Protein AF-A0AAE1TLP8-F1 (afdb_monomer)

Mean predicted aligned error: 4.78 Å

Solvent-accessible surface area (backbone atoms only — not comparable to full-atom values): 2722 Å² total; per-residue (Å²): 98,52,26,90,77,35,24,85,90,34,26,47,55,94,49,66,66,32,44,44,51,41,96,60,34,33,69,83,29,19,80,38,70,57,77,61,92,84,61,86,82,73,78,133

pLDDT: mean 89.98, std 9.64, range [61.31, 97.69]

Organism: NCBI:txid1843537

InterPro domains:
  IPR000742 EGF-like domain [PS00022] (19-30)

Nearest PDB structures (foldseek):
  4cbz-assembly2_B  TM=9.517E-01  e=1.231E-04  Homo sapiens
  4xbm-assembly1_A  TM=9.100E-01  e=8.521E-05  Homo sapiens
  5uk5-assembly1_B  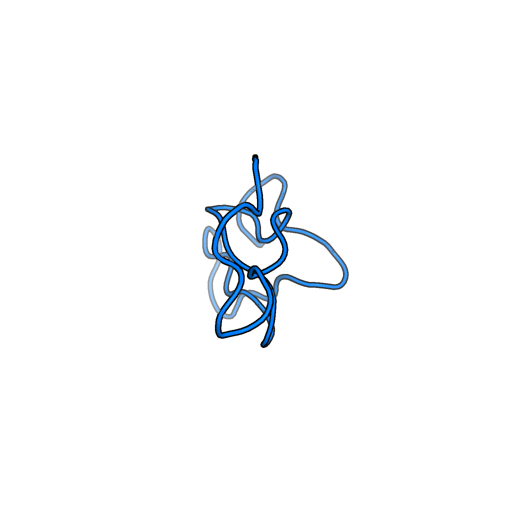TM=9.112E-01  e=1.325E-04  Rattus norvegicus
  5mwf-assembly4_D  TM=8.912E-01  e=1.063E-04  Homo sapiens
  5mwf-assembly3_C  TM=9.024E-01  e=2.765E-04  Homo sapiens

Foldseek 3Di:
DEAPLADPVFWDDPDHDQTDGDPQFDDRRRPHGDPDPPPPPDDD

Secondary structure (DSSP, 8-state):
-PPTT--TTTEE-SSTT--EEPTTEESTTS-EEPPPTT-SS---

Structure (mmCIF, N/CA/C/O backbone):
data_AF-A0AAE1TLP8-F1
#
_entry.id   AF-A0AAE1TLP8-F1
#
loop_
_atom_site.group_PDB
_atom_site.id
_atom_site.type_symbol
_atom_site.label_atom_id
_atom_site.label_alt_id
_atom_site.label_comp_id
_atom_site.label_asym_id
_atom_site.label_entity_id
_atom_site.label_seq_id
_atom_site.pdbx_PDB_ins_code
_atom_site.Cartn_x
_atom_site.Cartn_y
_atom_site.Cartn_z
_atom_site.occupancy
_atom_site.B_iso_or_equiv
_atom_site.auth_seq_id
_atom_site.auth_comp_id
_atom_site.auth_asym_id
_atom_site.auth_atom_id
_atom_site.pdbx_PDB_model_num
ATOM 1 N N . GLN A 1 1 ? -16.144 -0.896 7.624 1.00 80.12 1 GLN A N 1
ATOM 2 C CA . GLN A 1 1 ? -16.045 -1.439 6.256 1.00 80.12 1 GLN A CA 1
ATOM 3 C C . GLN A 1 1 ? -15.081 -0.556 5.492 1.00 80.12 1 GLN A C 1
ATOM 5 O O . GLN A 1 1 ? -15.237 0.658 5.587 1.00 80.12 1 GLN A O 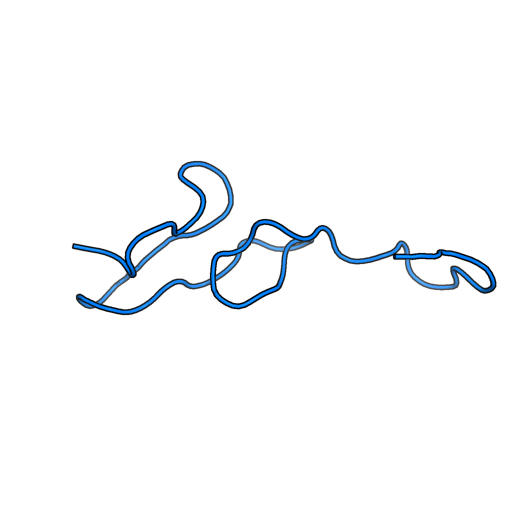1
ATOM 10 N N . CYS A 1 2 ? -14.063 -1.125 4.848 1.00 93.69 2 CYS A N 1
ATOM 11 C CA . CYS A 1 2 ? -13.077 -0.336 4.103 1.00 93.69 2 CYS A CA 1
ATOM 12 C C . CYS A 1 2 ? -13.729 0.432 2.947 1.00 93.69 2 CYS A C 1
ATOM 14 O O . CYS A 1 2 ? -14.916 0.234 2.665 1.00 93.69 2 CYS A O 1
ATOM 16 N N . LEU A 1 3 ? -12.964 1.309 2.295 1.00 96.12 3 LEU A N 1
ATOM 17 C CA . LEU A 1 3 ? -13.404 1.967 1.068 1.00 96.12 3 LEU A CA 1
ATOM 18 C C . LEU A 1 3 ? -13.937 0.912 0.073 1.00 96.12 3 LEU A C 1
ATOM 20 O O . LEU A 1 3 ? -13.293 -0.126 -0.110 1.00 96.12 3 LEU A O 1
ATOM 24 N N . PRO A 1 4 ? -15.106 1.126 -0.555 1.00 96.31 4 PRO A N 1
ATOM 25 C CA . PRO A 1 4 ? -15.608 0.214 -1.575 1.00 96.31 4 PRO A CA 1
ATOM 26 C C . PRO A 1 4 ? -14.581 0.022 -2.696 1.00 96.31 4 PRO A C 1
ATOM 28 O O . PRO A 1 4 ? -14.075 0.996 -3.244 1.00 96.31 4 PRO A O 1
ATOM 31 N N . GLY A 1 5 ? -14.276 -1.234 -3.022 1.00 95.19 5 GLY A N 1
ATOM 32 C CA . GLY A 1 5 ? -13.271 -1.578 -4.030 1.00 95.19 5 GLY A CA 1
ATOM 33 C C . GLY A 1 5 ? -11.839 -1.694 -3.506 1.00 95.19 5 GLY A C 1
ATOM 34 O O . GLY A 1 5 ? -10.986 -2.122 -4.271 1.00 95.19 5 GLY A O 1
ATOM 35 N N . CYS A 1 6 ? -11.578 -1.387 -2.227 1.00 97.62 6 CYS A N 1
ATOM 36 C CA . CYS A 1 6 ? -10.262 -1.583 -1.610 1.00 97.62 6 CYS A CA 1
ATOM 37 C C . CYS A 1 6 ? -9.764 -3.021 -1.819 1.00 97.62 6 CYS A C 1
ATOM 39 O O . CYS A 1 6 ? -10.492 -3.978 -1.533 1.00 97.62 6 CYS A O 1
ATOM 41 N N . HIS A 1 7 ? -8.539 -3.159 -2.327 1.00 96.88 7 HIS A N 1
ATOM 42 C CA . HIS A 1 7 ? -7.977 -4.444 -2.718 1.00 96.88 7 HIS A CA 1
ATOM 43 C C . HIS A 1 7 ? -7.879 -5.385 -1.505 1.00 96.88 7 HIS A C 1
ATOM 45 O O . HIS A 1 7 ? -7.288 -4.997 -0.497 1.00 96.88 7 HIS A O 1
ATOM 51 N N . PRO A 1 8 ? -8.410 -6.621 -1.576 1.00 95.00 8 PRO A N 1
ATOM 52 C CA . PRO A 1 8 ? -8.526 -7.500 -0.409 1.00 95.00 8 PRO A CA 1
ATOM 53 C C . PRO A 1 8 ? -7.173 -7.956 0.146 1.00 95.00 8 PRO A C 1
ATOM 55 O O . PRO A 1 8 ? -7.049 -8.166 1.349 1.00 95.00 8 PRO A O 1
ATOM 58 N N . ASP A 1 9 ? -6.170 -8.076 -0.725 1.00 96.06 9 ASP A N 1
ATOM 59 C CA . ASP A 1 9 ? -4.844 -8.580 -0.353 1.00 96.06 9 ASP A CA 1
ATOM 60 C C . ASP A 1 9 ? -3.802 -7.465 -0.169 1.00 96.06 9 ASP A C 1
ATOM 62 O O . ASP A 1 9 ? -2.761 -7.686 0.443 1.00 96.06 9 ASP A O 1
ATOM 66 N N . HIS A 1 10 ? -4.040 -6.280 -0.746 1.00 96.06 10 HIS A N 1
ATOM 67 C CA . HIS A 1 10 ? -3.033 -5.208 -0.863 1.00 96.06 10 H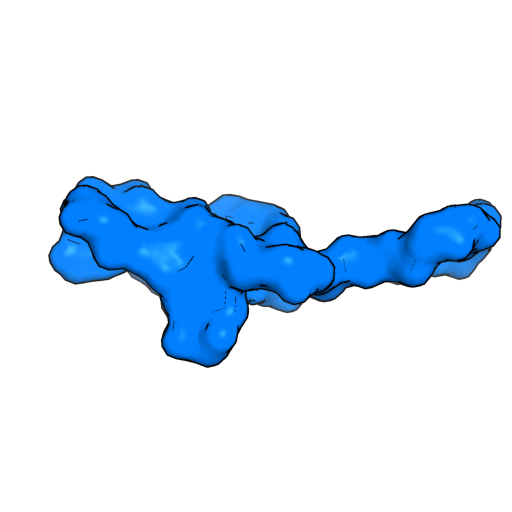IS A CA 1
ATOM 68 C C . HIS A 1 10 ? -3.479 -3.907 -0.189 1.00 96.06 10 HIS A C 1
ATOM 70 O O . HIS A 1 10 ? -2.717 -2.941 -0.137 1.00 96.06 10 HIS A O 1
ATOM 76 N N . GLY A 1 11 ? -4.719 -3.866 0.295 1.00 96.25 11 GLY A N 1
ATOM 77 C CA . GLY A 1 11 ? -5.313 -2.753 1.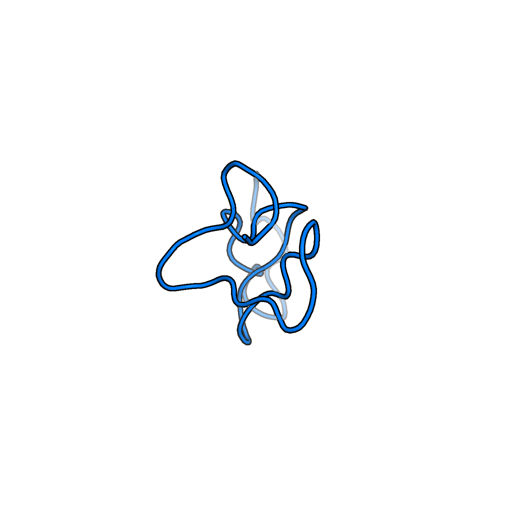007 1.00 96.25 11 GLY A CA 1
ATOM 78 C C . GLY A 1 11 ? -5.815 -3.201 2.375 1.00 96.25 11 GLY A C 1
ATOM 79 O O . GLY A 1 11 ? -6.395 -4.273 2.537 1.00 96.25 11 GLY A O 1
ATOM 80 N N . SER A 1 12 ? -5.619 -2.358 3.379 1.00 95.88 12 SER A N 1
ATOM 81 C CA . SER A 1 12 ? -6.167 -2.538 4.721 1.00 95.88 12 SER A CA 1
ATOM 82 C C . SER A 1 12 ? -6.811 -1.244 5.212 1.00 95.88 12 SER A C 1
ATOM 84 O O . SER A 1 12 ? -6.501 -0.154 4.739 1.00 95.88 12 SER A O 1
ATOM 86 N N . CYS A 1 13 ? -7.745 -1.327 6.157 1.00 95.56 13 CYS A N 1
ATOM 87 C CA . CYS A 1 13 ? -8.363 -0.138 6.734 1.00 95.56 13 CYS A CA 1
ATOM 88 C C . CYS A 1 13 ? -8.465 -0.251 8.251 1.00 95.56 13 CYS A C 1
ATOM 90 O O . CYS A 1 13 ? -8.845 -1.291 8.789 1.00 95.56 13 CYS A O 1
ATOM 92 N N . LEU A 1 14 ? -8.142 0.843 8.943 1.00 93.75 14 LEU A N 1
ATOM 93 C CA . LEU A 1 14 ? -8.361 0.958 10.386 1.00 93.75 14 LEU A CA 1
ATOM 94 C C . LEU A 1 14 ? -9.710 1.609 10.685 1.00 93.75 14 LEU A C 1
ATOM 96 O O . LEU A 1 14 ? -10.345 1.280 11.687 1.00 93.75 14 LEU A O 1
ATOM 100 N N . LYS A 1 15 ? -10.168 2.512 9.810 1.00 94.50 15 LYS A N 1
ATOM 101 C CA . LYS A 1 15 ? -11.474 3.162 9.918 1.00 94.50 15 LYS A CA 1
ATOM 102 C C . LYS A 1 15 ? -12.341 2.887 8.692 1.00 94.50 15 LYS A C 1
ATOM 104 O O . LYS A 1 15 ? -11.827 2.614 7.606 1.00 94.50 15 LYS A O 1
ATOM 109 N N . PRO A 1 16 ? -13.675 2.959 8.841 1.00 94.56 16 PRO A N 1
ATOM 110 C CA . PRO A 1 16 ? -14.562 2.859 7.699 1.00 94.56 16 PRO A CA 1
ATOM 111 C C . PRO A 1 16 ? -14.289 3.949 6.655 1.00 94.56 16 PRO A C 1
ATOM 113 O O . PRO A 1 16 ? -14.094 5.104 7.021 1.00 94.56 16 PRO A O 1
ATOM 116 N N . GLY A 1 17 ? -14.306 3.581 5.373 1.00 94.56 17 GLY A N 1
ATOM 117 C CA . GLY A 1 17 ? -14.051 4.509 4.264 1.00 94.56 17 GLY A CA 1
ATOM 118 C C . GLY A 1 17 ? -12.575 4.787 3.963 1.00 94.56 17 GLY A C 1
ATOM 119 O O . GLY A 1 17 ? -12.290 5.536 3.038 1.00 94.56 17 GLY A O 1
ATOM 120 N N . GLU A 1 18 ? -11.640 4.173 4.689 1.00 95.69 18 GLU A N 1
ATOM 121 C CA . GLU A 1 18 ? -10.213 4.220 4.355 1.00 95.69 18 GLU A CA 1
ATOM 122 C C . GLU A 1 18 ? -9.803 3.007 3.505 1.00 95.69 18 GLU A C 1
ATOM 124 O O . GLU A 1 18 ? -10.411 1.934 3.589 1.00 95.69 18 GLU A O 1
ATOM 129 N N . CYS A 1 19 ? -8.742 3.175 2.718 1.00 97.69 19 CYS A N 1
ATOM 130 C CA . CYS A 1 19 ? -7.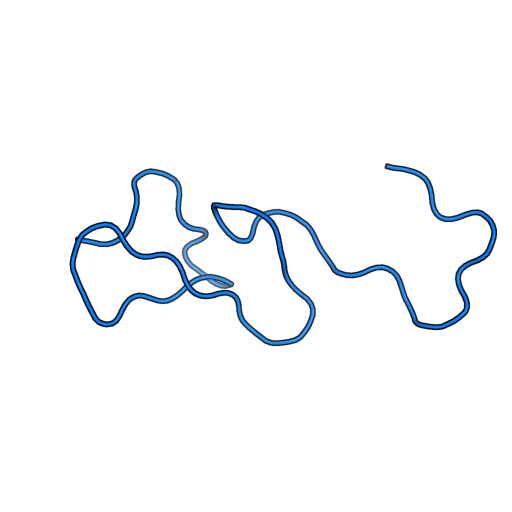970 2.094 2.116 1.00 97.69 19 CYS A CA 1
ATOM 131 C C . CYS A 1 19 ? -6.493 2.494 2.159 1.00 97.69 19 CYS A C 1
ATOM 133 O O . CYS A 1 19 ? -6.087 3.483 1.554 1.00 97.69 19 CYS A O 1
ATOM 135 N N . LYS A 1 20 ? -5.703 1.779 2.955 1.00 96.94 20 LYS A N 1
ATOM 136 C CA . LYS A 1 20 ? -4.268 1.989 3.110 1.00 96.94 20 LYS A CA 1
ATOM 137 C C . LYS A 1 20 ? -3.535 0.865 2.397 1.00 96.94 20 LYS A C 1
ATOM 139 O O . LYS A 1 20 ? -3.773 -0.299 2.702 1.00 96.94 20 LYS A O 1
ATOM 144 N N . CYS A 1 21 ? -2.628 1.226 1.499 1.00 97.31 21 CYS A N 1
ATOM 145 C CA . CYS A 1 21 ? -1.921 0.250 0.683 1.00 97.31 21 CYS A CA 1
ATOM 146 C C . CYS A 1 21 ? -0.725 -0.365 1.403 1.00 97.31 21 CYS A C 1
ATOM 148 O O . CYS A 1 21 ? -0.005 0.311 2.147 1.00 97.31 21 CYS A O 1
ATOM 150 N N . GLU A 1 22 ? -0.515 -1.650 1.143 1.00 95.56 22 GLU A N 1
ATOM 151 C CA . GLU A 1 22 ? 0.691 -2.378 1.506 1.00 95.56 22 GLU A CA 1
ATOM 152 C C . GLU A 1 22 ? 1.906 -1.872 0.715 1.00 95.56 22 GLU A C 1
ATOM 154 O O . GLU A 1 22 ? 1.792 -1.237 -0.339 1.00 95.56 22 GLU A O 1
ATOM 159 N N . VAL A 1 23 ? 3.105 -2.151 1.229 1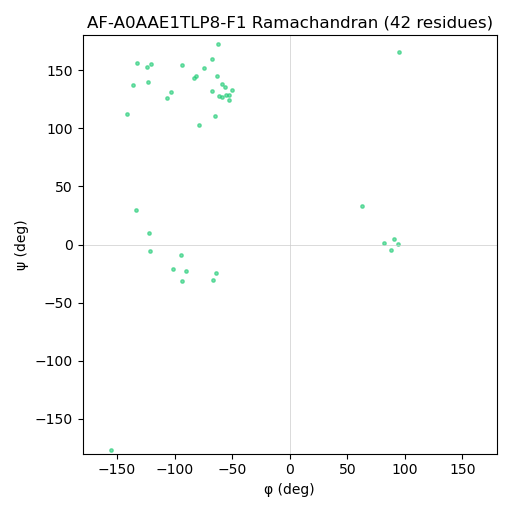.00 93.62 23 VAL A N 1
ATOM 160 C CA . VAL A 1 23 ? 4.355 -1.727 0.583 1.00 93.62 23 VAL A CA 1
ATOM 161 C C . VAL A 1 23 ? 4.438 -2.311 -0.828 1.00 93.62 23 VAL A C 1
ATOM 163 O O . VAL A 1 23 ? 4.330 -3.519 -1.018 1.00 93.62 23 VAL A O 1
ATOM 166 N N . GLY A 1 24 ? 4.666 -1.445 -1.818 1.00 93.06 24 GLY A N 1
ATOM 167 C CA . GLY A 1 24 ? 4.705 -1.836 -3.229 1.00 93.06 24 GLY A CA 1
ATOM 168 C C . GLY A 1 24 ? 3.377 -1.667 -3.971 1.00 93.06 24 GLY A C 1
ATOM 169 O O . GLY A 1 24 ? 3.352 -1.914 -5.173 1.00 93.06 24 GLY A O 1
ATOM 170 N N . TRP A 1 25 ? 2.322 -1.179 -3.310 1.00 95.06 25 TRP A N 1
ATOM 171 C CA . TRP A 1 25 ? 1.022 -0.871 -3.915 1.00 95.06 25 TRP A CA 1
ATOM 172 C C . TRP A 1 25 ? 0.599 0.580 -3.677 1.00 95.06 25 TRP A C 1
ATOM 174 O O . TRP A 1 25 ? 1.006 1.212 -2.701 1.00 95.06 25 TRP A O 1
ATOM 184 N N . TRP A 1 26 ? -0.211 1.117 -4.583 1.00 94.00 26 TRP A N 1
ATOM 185 C CA . TRP A 1 26 ? -0.745 2.476 -4.542 1.00 94.00 26 TRP A CA 1
ATOM 186 C C . TRP A 1 26 ? -2.057 2.594 -5.335 1.00 94.00 26 TRP A C 1
ATOM 188 O O . TRP A 1 26 ? -2.581 1.606 -5.848 1.00 94.00 26 TRP A O 1
ATOM 198 N N . GLY A 1 27 ? -2.588 3.817 -5.406 1.00 93.69 27 GLY A N 1
ATOM 199 C CA . GLY A 1 27 ? -3.924 4.112 -5.923 1.00 93.69 27 GLY A CA 1
ATOM 200 C C . GLY A 1 27 ? -4.957 4.187 -4.798 1.00 93.69 27 GLY A C 1
ATOM 201 O O . GLY A 1 27 ? -4.692 3.765 -3.673 1.00 93.69 27 GLY A O 1
ATOM 202 N N . ASP A 1 28 ? -6.139 4.726 -5.098 1.00 95.12 28 ASP A N 1
ATOM 203 C CA . ASP A 1 28 ? -7.189 4.970 -4.093 1.00 95.12 28 ASP A CA 1
ATOM 204 C C . ASP A 1 28 ? -7.720 3.675 -3.459 1.00 95.12 28 ASP A C 1
ATOM 206 O O . ASP A 1 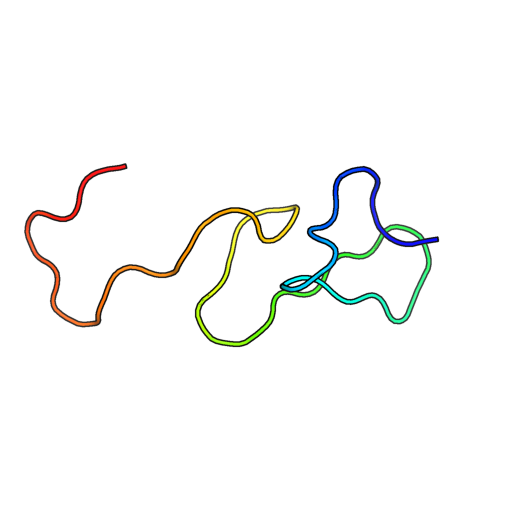28 ? -8.214 3.678 -2.331 1.00 95.12 28 ASP A O 1
ATOM 210 N N . ILE A 1 29 ? -7.592 2.560 -4.182 1.00 96.94 29 ILE A N 1
ATOM 211 C CA . ILE A 1 29 ? -8.029 1.229 -3.758 1.00 96.94 29 ILE A CA 1
ATOM 212 C C . ILE A 1 29 ? -6.896 0.192 -3.733 1.00 96.94 29 ILE A C 1
ATOM 214 O O . ILE A 1 29 ? -7.171 -0.986 -3.525 1.00 96.94 29 ILE A O 1
ATOM 218 N N . CYS A 1 30 ? -5.636 0.609 -3.886 1.00 97.00 30 CYS A N 1
ATOM 219 C CA . CYS A 1 30 ? -4.460 -0.272 -3.826 1.00 97.00 30 CYS A CA 1
ATOM 220 C C . CYS A 1 30 ? -4.404 -1.359 -4.916 1.00 97.00 30 CYS A C 1
ATOM 222 O O . CYS A 1 30 ? -3.910 -2.462 -4.681 1.00 97.00 30 CYS A O 1
ATOM 224 N N . ASP A 1 31 ? -4.909 -1.052 -6.108 1.00 95.69 31 ASP A N 1
ATOM 225 C CA . ASP A 1 31 ? -4.926 -1.922 -7.288 1.00 95.69 31 ASP A CA 1
ATOM 226 C C . ASP A 1 31 ? -3.740 -1.688 -8.238 1.00 95.69 31 ASP A C 1
ATOM 228 O O . ASP A 1 31 ? -3.512 -2.481 -9.153 1.00 95.69 31 ASP A O 1
ATOM 232 N N . LEU A 1 32 ? -2.946 -0.639 -8.006 1.00 93.50 32 LEU A N 1
ATOM 233 C CA .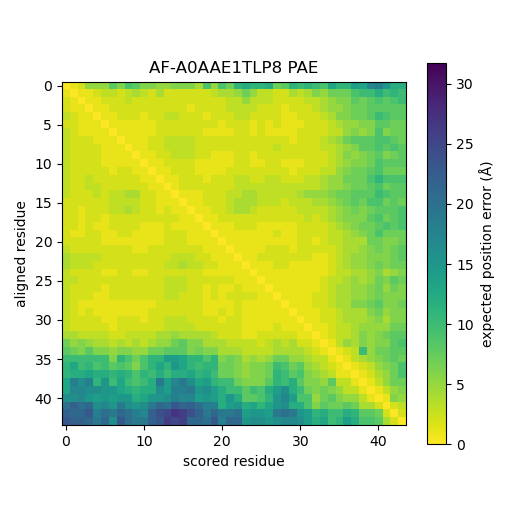 LEU A 1 32 ? -1.770 -0.319 -8.808 1.00 93.50 32 LEU A CA 1
ATOM 234 C C . LEU A 1 32 ? -0.496 -0.728 -8.073 1.00 93.50 32 LEU A C 1
ATOM 236 O O . LEU A 1 32 ? -0.288 -0.380 -6.912 1.00 93.50 32 LEU A O 1
ATOM 240 N N . CYS A 1 33 ? 0.405 -1.435 -8.752 1.00 90.88 33 CYS A N 1
ATOM 241 C CA . CYS A 1 33 ? 1.723 -1.724 -8.202 1.00 90.88 33 CYS A CA 1
ATOM 242 C C . CYS A 1 33 ? 2.663 -0.523 -8.392 1.00 90.88 33 CYS A C 1
ATOM 244 O O . CYS A 1 33 ? 2.591 0.213 -9.382 1.00 90.88 33 CYS A O 1
ATOM 246 N N . PHE A 1 34 ? 3.555 -0.294 -7.429 1.00 88.62 34 PHE A N 1
ATOM 247 C CA . PHE A 1 34 ? 4.610 0.699 -7.586 1.00 88.62 34 PHE A CA 1
ATOM 248 C C . PHE A 1 34 ? 5.594 0.222 -8.659 1.00 88.62 34 PHE A C 1
ATOM 250 O O . PHE A 1 34 ? 6.067 -0.918 -8.594 1.00 88.62 34 PHE A O 1
ATOM 257 N N . PRO A 1 35 ? 5.960 1.083 -9.623 1.00 81.75 35 PRO A N 1
ATOM 258 C CA . PRO A 1 35 ? 7.000 0.742 -10.573 1.00 81.75 35 PRO A CA 1
ATOM 259 C C . PRO A 1 35 ? 8.332 0.554 -9.846 1.00 81.75 35 PRO A C 1
ATOM 261 O O . PRO A 1 35 ? 8.646 1.249 -8.875 1.00 81.75 35 PRO A O 1
ATOM 264 N N . TYR A 1 36 ? 9.135 -0.387 -10.341 1.00 79.69 36 TYR A N 1
ATOM 265 C CA . TYR A 1 36 ? 10.445 -0.667 -9.767 1.00 79.69 36 TYR A CA 1
ATOM 266 C C . TYR A 1 36 ? 11.315 0.607 -9.742 1.00 79.69 36 TYR A C 1
ATOM 268 O O . TYR A 1 36 ? 11.363 1.327 -10.749 1.00 79.69 36 TYR A O 1
ATOM 276 N N . PRO A 1 37 ? 12.028 0.903 -8.637 1.00 80.06 37 PRO A N 1
ATOM 277 C CA . PRO A 1 37 ? 12.897 2.072 -8.559 1.00 80.06 37 PRO A CA 1
ATOM 278 C C . PRO A 1 37 ? 13.890 2.126 -9.728 1.00 80.06 37 PRO A C 1
ATOM 280 O O . PRO A 1 37 ? 14.643 1.186 -9.970 1.00 80.06 37 PRO A O 1
ATOM 283 N N . GLY A 1 38 ? 13.893 3.236 -10.469 1.00 75.38 38 GLY A N 1
ATOM 284 C CA . GLY A 1 38 ? 14.741 3.408 -11.656 1.00 75.38 38 GLY A CA 1
ATOM 285 C C . GLY A 1 38 ? 14.104 2.970 -12.980 1.00 75.38 38 GLY A C 1
ATOM 286 O O . GLY A 1 38 ? 14.765 3.047 -14.017 1.00 75.38 38 GLY A O 1
ATOM 287 N N . CYS A 1 39 ? 12.832 2.563 -12.987 1.00 76.75 39 CYS A N 1
ATOM 288 C CA . CYS A 1 39 ? 12.105 2.295 -14.222 1.00 76.7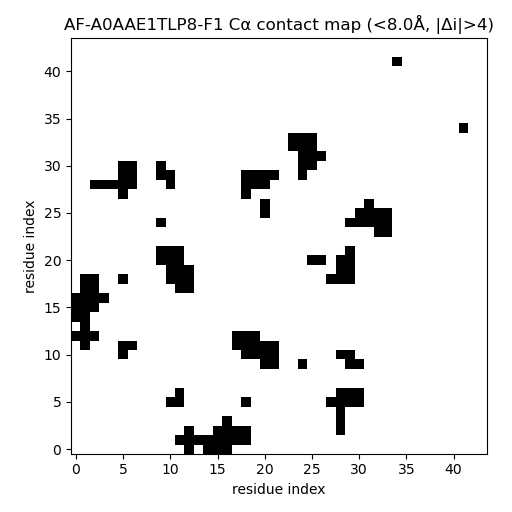5 39 CYS A CA 1
ATOM 289 C C . CYS A 1 39 ? 11.932 3.588 -15.043 1.00 76.75 39 CYS A C 1
ATOM 291 O O . CYS A 1 39 ? 11.220 4.505 -14.643 1.00 76.75 39 CYS A O 1
ATOM 293 N N . LYS A 1 40 ? 12.626 3.677 -16.185 1.00 73.94 40 LYS A N 1
ATOM 294 C CA . LYS A 1 40 ? 12.644 4.871 -17.058 1.00 73.94 40 LYS A CA 1
ATOM 295 C C . LYS A 1 40 ? 11.556 4.866 -18.135 1.00 73.94 40 LYS A C 1
ATOM 297 O O . LYS A 1 40 ? 11.198 5.924 -18.633 1.00 73.94 40 LYS A O 1
ATOM 302 N N . HIS A 1 41 ? 11.051 3.684 -18.486 1.00 80.44 41 HIS A N 1
ATOM 303 C CA . HIS A 1 41 ? 10.055 3.473 -19.545 1.00 80.44 41 HIS A CA 1
ATOM 304 C C . HIS A 1 41 ? 8.920 2.546 -19.075 1.00 80.44 41 HIS A C 1
ATOM 306 O O . HIS A 1 41 ? 8.370 1.782 -19.864 1.00 80.44 41 HIS A O 1
ATOM 312 N N . GLY A 1 42 ? 8.617 2.553 -17.774 1.00 65.88 42 GLY A N 1
ATOM 313 C CA . GLY A 1 42 ? 7.490 1.807 -17.219 1.00 65.88 42 GLY A CA 1
ATOM 314 C C . GLY A 1 42 ? 6.207 2.573 -17.488 1.00 65.88 42 GLY A C 1
ATOM 315 O O . GLY A 1 42 ? 5.972 3.595 -16.850 1.00 65.88 42 GLY A O 1
ATOM 316 N N . GLY A 1 43 ? 5.438 2.125 -18.475 1.00 65.44 43 GLY A N 1
ATOM 317 C CA . GLY A 1 43 ? 4.118 2.675 -18.759 1.00 65.44 43 GLY A CA 1
ATOM 318 C C . GLY A 1 43 ? 3.078 2.227 -17.731 1.00 65.44 43 GLY A C 1
ATOM 319 O O . GLY A 1 43 ? 3.198 1.142 -17.159 1.00 65.44 43 GLY A O 1
ATOM 320 N N . LEU A 1 44 ? 2.066 3.076 -17.548 1.00 61.31 44 LEU A N 1
ATOM 321 C CA . LEU A 1 44 ? 0.698 2.670 -17.223 1.00 61.31 44 LEU A CA 1
ATOM 322 C C . LEU A 1 44 ? -0.086 2.586 -18.532 1.00 61.31 44 LEU A C 1
ATOM 324 O O . LEU A 1 44 ? 0.130 3.486 -19.379 1.00 61.31 44 LEU A O 1
#

Radius of gyration: 11.85 Å; Cα contacts (8 Å, |Δi|>4): 74; chains: 1; bounding box: 31×14×30 Å

Sequence (44 aa):
QCLPGCHPDHGSCLKPGECKCEVGWWGDICDLCFPYPGCKHGGL